Protein AF-A0A857DCS1-F1 (afdb_monomer_lite)

Sequence (153 aa):
MIKQYQKKFQIVFWTIFSIFLIIFLSLSKINYGLAFGYAIGGLIIYFFTSINWVFSTWIITTKTKKIRFIASILKILLFFGLLAVIFYFLVLINTTYIEKNNISISANKIEIFNKPINLFTMCFGFLNSFLTIITLAIIQKSKKWNNMERRRD

Secondary structure (DSSP, 8-state):
-HHHHHHHHHHHHHHHHHHHHHHHHHGGGT-THHHHHHHHHHHHHHHHHHHHHHHHHHHHH---HHHHHHHHHHHHHHHHHHHHHHHHHHHHHHHHHHHHTT---TT-GGGGGTSSS-HHHHHHHHTHHHHHHHHHHHHHHHHHHHHHHTTT-

Foldseek 3Di:
DLVVVVVLLVVLLVVLLVVVLVVQCVVVVVAVQLNVLLVQLQVLLVVLVVVVVVLVVVLVPDPDPVVSVVSVVVSVVVSVVVVVVVVVVLLVVLVVVCVVVVPPCPPDPCSSCRPPHNNVSSVVSNCSSVVSVVVVVVVVVVVVVVVVVVVVD

Structure (mmCIF, N/CA/C/O backbone):
data_AF-A0A857DCS1-F1
#
_entry.id   AF-A0A857DCS1-F1
#
loop_
_atom_site.group_PDB
_atom_site.id
_atom_site.type_symbol
_atom_site.label_atom_id
_atom_site.label_alt_id
_atom_site.label_comp_id
_atom_site.label_asym_id
_atom_site.label_entity_id
_atom_site.label_seq_id
_atom_site.pdbx_PDB_ins_code
_atom_site.Cartn_x
_atom_site.Cartn_y
_atom_site.Cartn_z
_atom_site.occupancy
_atom_site.B_iso_or_equiv
_atom_site.auth_seq_id
_atom_site.auth_comp_id
_atom_site.auth_asym_id
_atom_site.auth_atom_id
_atom_site.pdbx_PDB_model_num
ATOM 1 N N . MET A 1 1 ? -20.170 -3.110 14.278 1.00 69.69 1 MET A N 1
ATOM 2 C CA . MET A 1 1 ? -19.737 -1.822 13.685 1.00 69.69 1 MET A CA 1
ATOM 3 C C . MET A 1 1 ? -18.454 -1.958 12.857 1.00 69.69 1 MET A C 1
ATOM 5 O O . MET A 1 1 ? -18.514 -1.727 11.657 1.00 69.69 1 MET A O 1
ATOM 9 N N . ILE A 1 2 ? -17.334 -2.416 13.440 1.00 79.75 2 ILE A N 1
ATOM 10 C CA . ILE A 1 2 ? -16.029 -2.537 12.748 1.00 79.75 2 ILE A CA 1
ATOM 11 C C . ILE A 1 2 ? -16.114 -3.395 11.473 1.00 79.75 2 ILE A C 1
ATOM 13 O O . ILE A 1 2 ? -15.778 -2.913 10.398 1.00 79.75 2 ILE A O 1
ATOM 17 N N . LYS A 1 3 ? -16.678 -4.609 11.554 1.00 85.38 3 LYS A N 1
ATOM 18 C CA . LYS A 1 3 ? -16.822 -5.515 10.394 1.00 85.38 3 LYS A CA 1
ATOM 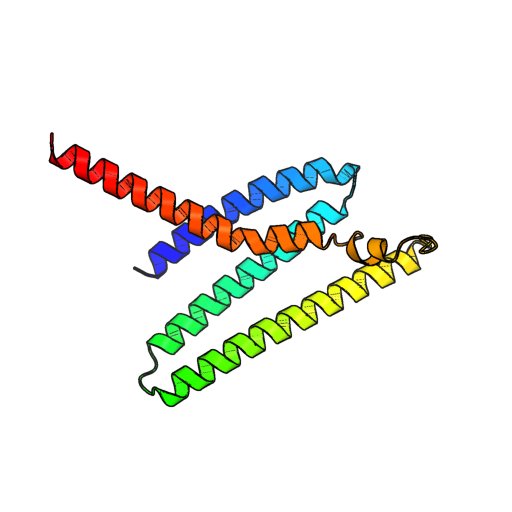19 C C . LYS A 1 3 ? -17.583 -4.895 9.209 1.00 85.38 3 LYS A C 1
ATOM 21 O O . LYS A 1 3 ? -17.231 -5.113 8.056 1.00 85.38 3 LYS A O 1
ATOM 26 N N . GLN A 1 4 ? -18.615 -4.090 9.478 1.00 89.00 4 GLN A N 1
ATOM 27 C CA . GLN A 1 4 ? -19.385 -3.421 8.422 1.00 89.00 4 GLN A CA 1
ATOM 28 C C . GLN A 1 4 ? -18.588 -2.293 7.756 1.00 89.00 4 GLN A C 1
ATOM 30 O O . GLN A 1 4 ? -18.675 -2.122 6.542 1.00 89.00 4 GLN A O 1
ATOM 35 N N . TYR A 1 5 ? -17.813 -1.530 8.535 1.00 89.62 5 TYR A N 1
ATOM 36 C CA . TYR A 1 5 ? -16.914 -0.513 7.988 1.00 89.62 5 TYR A CA 1
ATOM 37 C C . TYR A 1 5 ? -15.817 -1.156 7.132 1.00 89.62 5 TYR A C 1
ATOM 39 O O . TYR A 1 5 ? -15.593 -0.715 6.009 1.00 89.62 5 TYR A O 1
ATOM 47 N N . GLN A 1 6 ? -15.217 -2.249 7.615 1.00 91.81 6 GLN A N 1
ATOM 48 C CA . GLN A 1 6 ? -14.198 -3.005 6.883 1.00 91.81 6 GLN A CA 1
ATOM 49 C C . GLN A 1 6 ? -14.708 -3.490 5.525 1.00 91.81 6 GLN A C 1
ATOM 51 O O . GLN A 1 6 ? -14.058 -3.255 4.512 1.00 91.81 6 GLN A O 1
ATOM 56 N N . LYS A 1 7 ? -15.911 -4.079 5.484 1.00 94.06 7 LYS A N 1
ATOM 57 C CA . LYS A 1 7 ? -16.533 -4.520 4.228 1.00 94.06 7 LYS A CA 1
ATOM 58 C C . LYS A 1 7 ? -16.722 -3.361 3.242 1.00 94.06 7 LYS A C 1
ATOM 60 O O . LYS A 1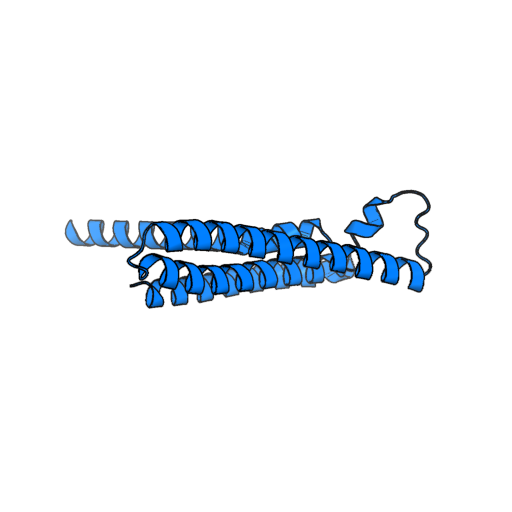 7 ? -16.410 -3.500 2.065 1.00 94.06 7 LYS A O 1
ATOM 65 N N . LYS A 1 8 ? -17.207 -2.204 3.710 1.00 94.69 8 LYS A N 1
ATOM 66 C CA . LYS A 1 8 ? -17.375 -1.012 2.856 1.00 94.69 8 LYS A CA 1
ATOM 67 C C . LYS A 1 8 ? -16.037 -0.481 2.346 1.00 94.69 8 LYS A C 1
ATOM 69 O O . LYS A 1 8 ? -15.944 -0.134 1.175 1.00 94.69 8 LYS A O 1
ATOM 74 N N . PHE A 1 9 ? -15.021 -0.439 3.206 1.00 96.12 9 PHE A N 1
ATOM 75 C CA . PHE A 1 9 ? -13.669 -0.039 2.822 1.00 96.12 9 PHE A CA 1
ATOM 76 C C . PHE A 1 9 ? -13.105 -0.961 1.750 1.00 96.12 9 PHE A C 1
ATOM 78 O O . PHE A 1 9 ? -12.627 -0.458 0.747 1.00 96.12 9 PHE A O 1
ATOM 85 N N . GLN A 1 10 ? -13.218 -2.282 1.912 1.00 96.44 10 GLN A N 1
ATOM 86 C CA . GLN A 1 10 ? -12.737 -3.236 0.910 1.00 96.44 10 GLN A CA 1
ATOM 87 C C . GLN A 1 10 ? -13.394 -3.005 -0.451 1.00 96.44 10 GLN A C 1
ATOM 89 O O . GLN A 1 10 ? -12.692 -2.930 -1.450 1.00 96.44 10 GLN A O 1
ATOM 94 N N . ILE A 1 11 ? -14.719 -2.834 -0.488 1.00 97.06 11 ILE A N 1
ATOM 95 C CA . ILE A 1 11 ? -15.440 -2.574 -1.740 1.00 97.06 11 ILE A CA 1
ATOM 96 C C . ILE A 1 11 ? -14.912 -1.298 -2.404 1.00 97.06 11 ILE A C 1
ATOM 98 O O . ILE A 1 11 ? -14.492 -1.344 -3.553 1.00 97.06 11 ILE A O 1
ATOM 102 N N . VAL A 1 12 ? -14.877 -0.177 -1.676 1.00 97.56 12 VAL A N 1
ATOM 103 C CA . VAL A 1 12 ? -14.419 1.106 -2.235 1.00 97.56 12 VAL A CA 1
ATOM 104 C C . VAL A 1 12 ? -12.951 1.036 -2.658 1.00 97.56 12 VAL A C 1
ATOM 106 O O . VAL A 1 12 ? -12.614 1.516 -3.736 1.00 97.56 12 VAL A O 1
ATOM 109 N N . PHE A 1 13 ? -12.099 0.390 -1.860 1.00 98.06 13 PHE A N 1
ATOM 110 C CA . PHE A 1 13 ? -10.688 0.193 -2.173 1.00 98.06 13 PHE A CA 1
ATOM 111 C C . PHE A 1 13 ? -10.513 -0.544 -3.496 1.00 98.06 13 PHE A C 1
ATOM 113 O O . PHE A 1 13 ? -9.796 -0.061 -4.368 1.00 98.06 13 PHE A O 1
ATOM 120 N N . TRP A 1 14 ? -11.179 -1.692 -3.658 1.00 98.31 14 TRP A N 1
ATOM 121 C CA . TRP A 1 14 ? -11.066 -2.506 -4.867 1.00 98.31 14 TRP A CA 1
ATOM 122 C C . TRP A 1 14 ? -11.673 -1.817 -6.086 1.00 98.31 14 TRP A C 1
ATOM 124 O O . TRP A 1 14 ? -11.125 -1.952 -7.178 1.00 98.31 14 TRP A O 1
ATOM 134 N N . THR A 1 15 ? -12.737 -1.028 -5.915 1.00 97.94 15 THR A N 1
ATOM 135 C CA . THR A 1 15 ? -13.283 -0.198 -6.996 1.00 97.94 15 THR A CA 1
ATOM 136 C C . THR A 1 15 ? -12.264 0.844 -7.461 1.00 97.94 15 THR A C 1
ATOM 138 O O . THR A 1 15 ? -11.951 0.891 -8.648 1.00 97.94 15 THR A O 1
ATOM 141 N N . ILE A 1 16 ? -11.708 1.646 -6.543 1.00 97.75 16 ILE A N 1
ATOM 142 C CA . ILE A 1 16 ? -10.718 2.683 -6.887 1.00 97.75 16 ILE A CA 1
ATOM 143 C C . ILE A 1 16 ? -9.451 2.035 -7.466 1.00 97.75 16 ILE A C 1
ATOM 145 O O . ILE A 1 16 ? -8.959 2.477 -8.504 1.00 97.75 16 ILE A O 1
ATOM 149 N N . PHE A 1 17 ? -8.981 0.945 -6.849 1.00 98.31 17 PHE A N 1
ATOM 150 C CA . PHE A 1 17 ? -7.840 0.166 -7.324 1.00 98.31 17 PHE A CA 1
ATOM 151 C C . PHE A 1 17 ? -8.037 -0.298 -8.765 1.00 98.31 17 PHE A C 1
ATOM 153 O O . PHE A 1 17 ? -7.177 -0.075 -9.609 1.00 98.31 17 PHE A O 1
ATOM 160 N N . SER A 1 18 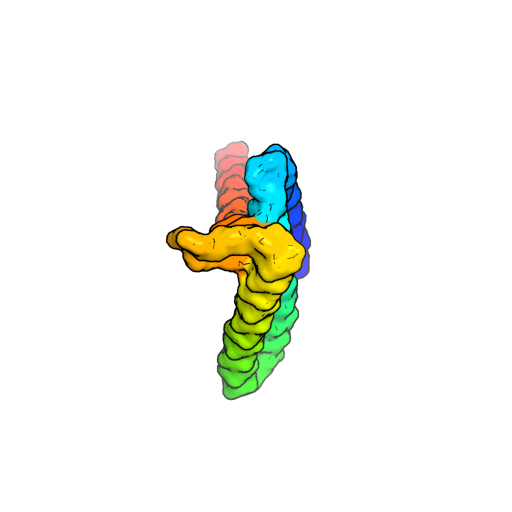? -9.186 -0.906 -9.066 1.00 98.19 18 SER A N 1
ATOM 161 C CA . SER A 1 18 ? -9.466 -1.443 -10.401 1.00 98.19 18 SER A CA 1
ATOM 162 C C . SER A 1 18 ? -9.544 -0.339 -11.452 1.00 98.19 18 SER A C 1
ATOM 164 O O . SER A 1 18 ? -8.990 -0.499 -12.536 1.00 98.19 18 SER A O 1
ATOM 166 N N . ILE A 1 19 ? -10.170 0.800 -11.127 1.00 97.81 19 ILE A N 1
ATOM 167 C CA . ILE A 1 19 ? -10.263 1.951 -12.038 1.00 97.81 19 ILE A CA 1
ATOM 168 C C . ILE A 1 19 ? -8.863 2.443 -12.421 1.00 97.81 19 ILE A C 1
ATOM 170 O O . ILE A 1 19 ? -8.541 2.524 -13.605 1.00 97.81 19 ILE A O 1
ATOM 174 N N . PHE A 1 20 ? -8.007 2.731 -11.438 1.00 97.69 20 PHE A N 1
ATOM 175 C CA . PHE A 1 20 ? -6.657 3.220 -11.726 1.00 97.69 20 PHE A CA 1
ATOM 176 C C . PHE A 1 20 ? -5.759 2.152 -12.342 1.00 97.69 20 PHE A C 1
ATOM 178 O O . PHE A 1 20 ? -4.950 2.478 -13.208 1.00 97.69 20 PHE A O 1
ATOM 185 N N . LEU A 1 21 ? -5.919 0.882 -11.967 1.00 97.56 21 LEU A N 1
ATOM 186 C CA . LEU A 1 21 ? -5.179 -0.208 -12.593 1.00 97.56 21 LEU A CA 1
ATOM 187 C C . LEU A 1 21 ? -5.497 -0.297 -14.089 1.00 97.56 21 LEU A C 1
ATOM 189 O O . LEU A 1 21 ? -4.572 -0.407 -14.887 1.00 97.56 21 LEU A O 1
ATOM 193 N N . ILE A 1 22 ? -6.771 -0.185 -14.482 1.00 97.75 22 ILE A N 1
ATOM 194 C CA . ILE A 1 22 ? -7.176 -0.144 -15.896 1.00 97.75 22 ILE A CA 1
ATOM 195 C C . ILE A 1 22 ? -6.549 1.064 -16.605 1.00 97.75 22 ILE A C 1
ATOM 197 O O . ILE A 1 22 ? -6.019 0.912 -17.707 1.00 97.75 22 ILE A O 1
ATOM 201 N N . ILE A 1 23 ? -6.540 2.240 -15.966 1.00 96.56 23 ILE A N 1
ATOM 202 C CA . ILE A 1 23 ? -5.891 3.442 -16.517 1.00 96.56 23 ILE A CA 1
ATOM 203 C C . ILE A 1 23 ? -4.397 3.178 -16.760 1.00 96.56 23 ILE A C 1
ATOM 205 O O . ILE A 1 23 ? -3.921 3.360 -17.880 1.00 96.56 23 ILE A O 1
ATOM 209 N N . PHE A 1 24 ? -3.652 2.682 -15.770 1.00 96.50 24 PHE A N 1
ATOM 210 C CA . PHE A 1 24 ? -2.220 2.409 -15.943 1.00 96.50 24 PHE A CA 1
ATOM 211 C C . PHE A 1 24 ? -1.934 1.257 -16.914 1.00 96.50 24 PHE A C 1
ATOM 213 O O . PHE A 1 24 ? -0.950 1.318 -17.651 1.00 96.50 24 PHE A O 1
ATOM 220 N N . LEU A 1 25 ? -2.800 0.242 -16.978 1.00 95.94 25 LEU A N 1
ATOM 221 C CA . LEU A 1 25 ? -2.711 -0.825 -17.978 1.00 95.94 25 LEU A CA 1
ATOM 222 C C . LEU A 1 25 ? -2.920 -0.289 -19.396 1.00 95.94 25 LEU A C 1
ATOM 224 O O . LEU A 1 25 ? -2.200 -0.699 -20.303 1.00 95.94 25 LEU A O 1
ATOM 228 N N . SER A 1 26 ? -3.833 0.664 -19.602 1.00 96.25 26 SER A N 1
ATOM 229 C CA . SER A 1 26 ? -4.011 1.302 -20.916 1.00 96.25 26 SER A CA 1
ATOM 230 C C . SER A 1 26 ? -2.768 2.090 -21.361 1.00 96.25 26 SER A C 1
ATOM 23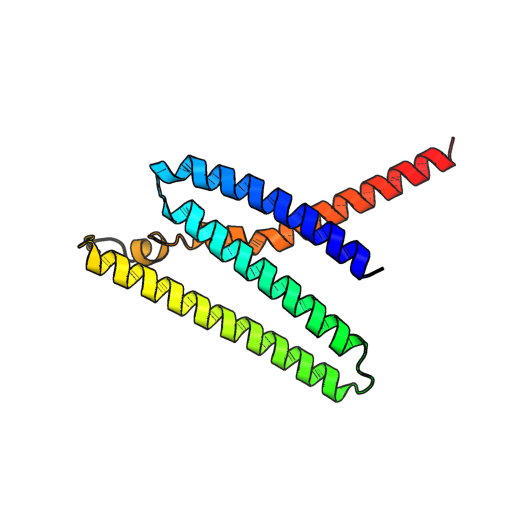2 O O . SER A 1 26 ? -2.447 2.130 -22.549 1.00 96.25 26 SER A O 1
ATOM 234 N N . LEU A 1 27 ? -2.004 2.623 -20.398 1.00 95.00 27 LEU A N 1
ATOM 235 C CA . LEU A 1 27 ? -0.738 3.334 -20.614 1.00 95.00 27 LEU A CA 1
ATOM 236 C C . LEU A 1 27 ? 0.488 2.405 -20.689 1.00 95.00 27 LEU A C 1
ATOM 238 O O . LEU A 1 27 ? 1.611 2.876 -20.890 1.00 95.00 27 LEU A O 1
ATOM 242 N N . SER A 1 28 ? 0.300 1.085 -20.577 1.00 88.69 28 SER A N 1
ATOM 243 C CA . SER A 1 28 ? 1.399 0.106 -20.593 1.00 88.69 28 SER A CA 1
ATOM 244 C C . SER A 1 28 ? 2.203 0.107 -21.896 1.00 88.69 28 SER A C 1
ATOM 246 O O . SER A 1 28 ? 3.393 -0.199 -21.868 1.00 88.69 28 SER A O 1
ATOM 248 N N . LYS A 1 29 ? 1.592 0.522 -23.019 1.00 88.69 29 LYS A N 1
ATOM 249 C CA . LYS A 1 29 ? 2.286 0.703 -24.307 1.00 88.69 29 LYS A CA 1
ATOM 250 C C . LYS A 1 29 ? 3.406 1.747 -24.240 1.00 88.69 29 LYS A C 1
ATOM 252 O O . LYS A 1 29 ? 4.359 1.648 -25.000 1.00 88.69 29 LYS A O 1
ATOM 257 N N . ILE A 1 30 ? 3.285 2.736 -23.350 1.00 88.69 30 ILE A N 1
ATOM 258 C CA . ILE A 1 30 ? 4.288 3.793 -23.153 1.00 88.69 30 ILE A CA 1
ATOM 259 C C . ILE A 1 30 ? 5.324 3.329 -22.129 1.00 88.69 30 ILE A C 1
ATOM 261 O O . ILE A 1 30 ? 6.528 3.395 -22.365 1.00 88.69 30 ILE A O 1
ATOM 265 N N . ASN A 1 31 ? 4.855 2.850 -20.976 1.00 88.00 31 ASN A N 1
ATOM 266 C CA . ASN A 1 31 ? 5.714 2.304 -19.939 1.00 88.00 31 ASN A CA 1
ATOM 267 C C . ASN A 1 31 ? 4.954 1.228 -19.158 1.00 88.00 31 ASN A C 1
ATOM 269 O O . ASN A 1 31 ? 4.125 1.524 -18.296 1.00 88.00 31 ASN A O 1
ATOM 273 N N . TYR A 1 32 ? 5.271 -0.034 -19.440 1.00 86.31 32 TYR A N 1
ATOM 274 C CA . TYR A 1 32 ? 4.655 -1.181 -18.774 1.00 86.31 32 TYR A CA 1
ATOM 275 C C . TYR A 1 32 ? 4.870 -1.156 -17.250 1.00 86.31 32 TYR A C 1
ATOM 277 O O . TYR A 1 32 ? 4.049 -1.688 -16.502 1.00 86.31 32 TYR A O 1
ATOM 285 N N . GLY A 1 33 ? 5.918 -0.477 -16.768 1.00 90.19 33 GLY A N 1
ATOM 286 C CA . GLY A 1 33 ? 6.215 -0.369 -15.347 1.00 90.19 33 GLY A CA 1
ATOM 287 C C . GLY A 1 33 ? 5.261 0.503 -14.541 1.00 90.19 33 GLY A C 1
ATOM 288 O O . GLY A 1 33 ? 5.247 0.395 -13.314 1.00 90.19 33 GLY A O 1
ATOM 289 N N . LEU A 1 34 ? 4.421 1.306 -15.206 1.00 94.25 34 LEU A N 1
ATOM 290 C CA . LEU A 1 34 ? 3.366 2.087 -14.554 1.00 94.25 34 LEU A CA 1
ATOM 291 C C . LEU A 1 34 ? 2.314 1.178 -13.903 1.00 94.25 34 LEU A C 1
ATOM 293 O O . LEU A 1 34 ? 1.939 1.374 -12.748 1.00 94.25 34 LEU A O 1
ATOM 297 N N . ALA A 1 35 ? 1.856 0.156 -14.632 1.00 95.19 35 ALA A N 1
ATOM 298 C CA . ALA A 1 35 ? 0.857 -0.780 -14.127 1.00 95.19 35 ALA A CA 1
ATOM 299 C C . ALA A 1 35 ? 1.426 -1.641 -12.991 1.00 95.19 35 ALA A C 1
ATOM 301 O O . ALA A 1 35 ? 0.779 -1.794 -11.955 1.00 95.19 35 ALA A O 1
ATOM 302 N N . PHE A 1 36 ? 2.655 -2.147 -13.153 1.00 93.44 36 PHE A N 1
ATOM 303 C CA . PHE A 1 36 ? 3.325 -2.938 -12.118 1.00 93.44 36 PHE A CA 1
ATOM 304 C C . PHE A 1 36 ? 3.583 -2.132 -10.849 1.00 93.44 36 PHE A C 1
ATOM 306 O O . PHE A 1 36 ? 3.258 -2.604 -9.761 1.00 93.44 36 PHE A O 1
ATOM 313 N N . GLY A 1 37 ? 4.110 -0.910 -10.977 1.00 95.06 37 GLY A N 1
ATOM 314 C CA . GLY A 1 37 ? 4.325 -0.023 -9.838 1.00 95.06 37 GLY A CA 1
ATOM 315 C C . GLY A 1 37 ? 3.032 0.214 -9.069 1.00 95.06 37 GLY A C 1
ATOM 316 O O . GLY A 1 37 ? 2.967 -0.091 -7.876 1.00 95.06 37 GLY A O 1
ATOM 317 N N . TYR A 1 38 ? 1.976 0.657 -9.759 1.00 97.19 38 TYR A N 1
ATOM 318 C CA . TYR A 1 38 ? 0.671 0.888 -9.138 1.00 97.19 38 TYR A CA 1
ATOM 319 C C . TYR A 1 38 ? 0.098 -0.356 -8.447 1.00 97.19 38 TYR A C 1
ATOM 321 O O . TYR A 1 38 ? -0.313 -0.277 -7.285 1.00 97.19 38 TYR A O 1
ATOM 329 N N . ALA A 1 39 ? 0.098 -1.505 -9.130 1.00 96.25 39 ALA A N 1
ATOM 330 C CA . ALA A 1 39 ? -0.436 -2.751 -8.590 1.00 96.25 39 ALA A CA 1
ATOM 331 C C . ALA A 1 39 ? 0.301 -3.172 -7.311 1.00 96.25 39 ALA A C 1
ATOM 333 O O . ALA A 1 39 ? -0.340 -3.447 -6.296 1.00 96.25 39 ALA A O 1
ATOM 334 N N . ILE A 1 40 ? 1.637 -3.158 -7.337 1.00 95.31 40 ILE A N 1
ATOM 335 C CA . ILE A 1 40 ? 2.476 -3.504 -6.185 1.00 95.31 40 ILE A CA 1
ATOM 336 C C . ILE A 1 40 ? 2.187 -2.554 -5.017 1.00 95.31 40 ILE A C 1
ATOM 338 O O . ILE A 1 40 ? 1.871 -3.015 -3.920 1.00 95.31 40 ILE A O 1
ATOM 342 N N . GLY A 1 41 ? 2.215 -1.238 -5.249 1.00 96.31 41 GLY A N 1
ATOM 343 C CA . GLY A 1 41 ? 1.951 -0.244 -4.204 1.00 96.31 41 GLY A CA 1
ATOM 344 C C . GLY A 1 41 ? 0.559 -0.383 -3.581 1.00 96.31 41 GLY A C 1
ATOM 345 O O . GLY A 1 41 ? 0.422 -0.393 -2.355 1.00 96.31 41 GLY A O 1
ATOM 346 N N . GLY A 1 42 ? -0.471 -0.555 -4.416 1.00 97.38 42 GLY A N 1
ATOM 347 C CA . GLY A 1 42 ? -1.854 -0.747 -3.979 1.00 97.38 42 GLY A CA 1
ATOM 348 C C . GLY A 1 42 ? -2.046 -2.022 -3.155 1.00 97.38 42 GLY A C 1
ATOM 349 O O . GLY A 1 42 ? -2.622 -1.985 -2.066 1.00 97.38 42 GLY A O 1
ATOM 350 N N . LEU A 1 43 ? -1.520 -3.153 -3.622 1.00 96.69 43 LEU A N 1
ATOM 351 C CA . LEU A 1 43 ? -1.630 -4.425 -2.902 1.00 96.69 43 LEU A CA 1
ATOM 352 C C . LEU A 1 43 ? -0.883 -4.395 -1.565 1.00 96.69 43 LEU A C 1
ATOM 354 O O . LEU A 1 43 ? -1.397 -4.890 -0.560 1.00 96.69 43 LEU A O 1
ATOM 358 N N . ILE A 1 44 ? 0.288 -3.760 -1.527 1.00 95.56 44 ILE A N 1
ATOM 359 C CA . ILE A 1 44 ? 1.068 -3.601 -0.299 1.00 95.56 44 ILE A CA 1
ATOM 360 C C . ILE A 1 44 ? 0.303 -2.767 0.727 1.00 95.56 44 ILE A C 1
ATOM 362 O O . ILE A 1 44 ? 0.164 -3.193 1.877 1.00 95.56 44 ILE A O 1
ATOM 366 N N . ILE A 1 45 ? -0.241 -1.605 0.343 1.00 96.12 45 ILE A N 1
ATOM 367 C CA . ILE A 1 45 ? -0.995 -0.793 1.306 1.00 96.12 45 ILE A CA 1
ATOM 368 C C . ILE A 1 45 ? -2.291 -1.484 1.744 1.00 96.12 45 ILE A C 1
ATOM 370 O O . ILE A 1 45 ? -2.682 -1.364 2.908 1.00 96.12 45 ILE A O 1
ATOM 374 N N . TYR A 1 46 ? -2.936 -2.259 0.868 1.00 96.06 46 TYR A N 1
ATOM 375 C CA . TYR A 1 46 ? -4.094 -3.076 1.238 1.00 96.06 46 TYR A CA 1
ATOM 376 C C . TYR A 1 46 ? -3.735 -4.133 2.289 1.00 96.06 46 TYR A C 1
ATOM 378 O O . TYR A 1 46 ? -4.423 -4.270 3.309 1.00 96.06 46 TYR A O 1
ATOM 386 N N . PHE A 1 47 ? -2.631 -4.848 2.068 1.00 94.31 47 PHE A N 1
ATOM 387 C CA . PHE A 1 47 ? -2.111 -5.843 2.998 1.00 94.31 47 PHE A CA 1
ATOM 388 C C . PHE A 1 47 ? -1.774 -5.211 4.352 1.00 94.31 47 PHE A C 1
ATOM 390 O O . PHE A 1 47 ? -2.259 -5.671 5.389 1.00 94.31 47 PHE A O 1
ATOM 397 N N . PHE A 1 48 ? -1.053 -4.087 4.350 1.00 93.38 48 PHE A N 1
ATOM 398 C CA . PHE A 1 48 ? -0.753 -3.347 5.572 1.00 93.38 48 PHE A CA 1
ATOM 399 C C . PHE A 1 48 ? -2.004 -2.846 6.282 1.00 93.38 48 PHE A C 1
ATOM 401 O O . PHE A 1 48 ? -2.085 -2.947 7.503 1.00 93.38 48 PHE A O 1
ATOM 408 N N . THR A 1 49 ? -3.001 -2.354 5.548 1.00 93.00 49 THR A N 1
ATOM 409 C CA . THR A 1 49 ? -4.275 -1.910 6.133 1.00 93.00 49 THR A CA 1
ATOM 410 C C . THR A 1 49 ? -5.003 -3.076 6.806 1.00 93.00 49 THR A C 1
ATOM 412 O O . THR A 1 49 ? -5.532 -2.924 7.910 1.00 93.00 49 THR A O 1
ATOM 415 N N . SER A 1 50 ? -4.968 -4.258 6.187 1.00 91.19 50 SER A N 1
ATOM 416 C CA . SER A 1 50 ? -5.576 -5.481 6.720 1.00 91.19 50 SER A CA 1
ATOM 417 C C . SER A 1 50 ? -4.876 -5.958 7.998 1.00 91.19 50 SER A C 1
ATOM 419 O O . SER A 1 50 ? -5.543 -6.167 9.015 1.00 91.19 50 SER A O 1
ATOM 421 N N . ILE A 1 51 ? -3.538 -6.032 8.000 1.00 91.31 51 ILE A N 1
ATOM 422 C CA . ILE A 1 51 ? -2.741 -6.321 9.209 1.00 91.31 51 ILE A CA 1
ATOM 423 C C . ILE A 1 51 ? -3.023 -5.280 10.294 1.00 91.31 51 ILE A C 1
ATOM 425 O O . ILE A 1 51 ? -3.265 -5.619 11.454 1.00 91.31 51 ILE A O 1
ATOM 429 N N . ASN A 1 52 ? -3.029 -4.001 9.917 1.00 91.00 52 ASN A N 1
ATOM 430 C CA . ASN A 1 52 ? -3.250 -2.883 10.821 1.00 91.00 52 ASN A CA 1
ATOM 431 C C . ASN A 1 52 ? -4.597 -2.998 11.542 1.00 91.00 52 ASN A C 1
ATOM 433 O O . ASN A 1 52 ? -4.656 -2.724 12.738 1.00 91.00 52 ASN A O 1
ATOM 437 N N . TRP A 1 53 ? -5.661 -3.444 10.870 1.00 90.19 53 TRP A N 1
ATOM 438 C CA . TRP A 1 53 ? -6.945 -3.705 11.525 1.00 90.19 53 TRP A CA 1
ATOM 439 C C . TRP A 1 53 ? -6.892 -4.844 12.538 1.00 90.19 53 TRP A C 1
ATOM 441 O O . TRP A 1 53 ? -7.442 -4.688 13.631 1.00 90.19 53 TRP A O 1
ATOM 451 N N . VAL A 1 54 ? -6.241 -5.962 12.206 1.00 89.31 54 VAL A N 1
ATOM 452 C CA . VAL A 1 54 ? -6.099 -7.103 13.127 1.00 89.31 54 VAL A CA 1
ATOM 453 C C . VAL A 1 54 ? -5.337 -6.669 14.380 1.00 89.31 54 VAL A C 1
ATOM 455 O O . VAL A 1 54 ? -5.853 -6.801 15.492 1.00 89.31 54 VAL A O 1
ATOM 458 N N . PHE A 1 55 ? -4.172 -6.040 14.202 1.00 89.56 55 PHE A N 1
ATOM 459 C CA . PHE A 1 55 ? -3.356 -5.545 15.312 1.00 89.56 55 PHE A CA 1
ATOM 460 C C . PHE A 1 55 ? -4.075 -4.480 16.137 1.00 89.56 55 PHE A C 1
ATOM 462 O O . PHE A 1 55 ? -4.077 -4.557 17.361 1.00 89.56 55 PHE A O 1
ATOM 469 N N . SER A 1 56 ? -4.713 -3.494 15.501 1.00 88.38 56 SER A N 1
ATOM 470 C CA . SER A 1 56 ? -5.436 -2.445 16.232 1.00 88.38 56 SER A CA 1
ATOM 471 C C . SER A 1 56 ? -6.600 -3.013 17.043 1.00 88.38 56 SER A C 1
ATOM 473 O O . SER A 1 56 ? -6.808 -2.587 18.176 1.00 88.38 56 SER A O 1
ATOM 475 N N . THR A 1 57 ? -7.327 -3.998 16.507 1.00 88.38 57 THR A N 1
ATOM 476 C CA . THR A 1 57 ? -8.416 -4.659 17.244 1.00 88.38 57 THR A CA 1
ATOM 477 C C . THR A 1 57 ? -7.871 -5.368 18.483 1.00 88.38 57 THR A C 1
ATOM 479 O O . THR A 1 57 ? -8.388 -5.161 19.579 1.00 88.38 57 THR A O 1
ATOM 482 N N . TRP A 1 58 ? -6.779 -6.122 18.332 1.00 88.75 58 TRP A N 1
ATOM 483 C CA . TRP A 1 58 ? -6.126 -6.820 19.441 1.00 88.75 58 TRP A CA 1
ATOM 484 C C . TRP A 1 58 ? -5.570 -5.858 20.512 1.00 88.75 58 TRP A C 1
ATOM 486 O O . TRP A 1 58 ? -5.777 -6.062 21.715 1.00 88.75 58 TRP A O 1
ATOM 496 N N . ILE A 1 59 ? -4.937 -4.754 20.094 1.00 87.81 59 ILE A N 1
ATOM 497 C CA . ILE A 1 59 ? -4.412 -3.718 21.001 1.00 87.81 59 ILE A CA 1
ATOM 498 C C . ILE A 1 59 ? -5.545 -3.085 21.821 1.00 87.81 59 ILE A C 1
ATOM 500 O O . ILE A 1 59 ? -5.389 -2.904 23.028 1.00 87.81 59 ILE A O 1
ATOM 504 N N . ILE A 1 60 ? -6.692 -2.779 21.203 1.00 86.25 60 ILE A N 1
ATOM 505 C CA . ILE A 1 60 ? -7.842 -2.184 21.907 1.00 86.25 60 ILE A CA 1
ATOM 506 C C . ILE A 1 60 ? -8.418 -3.156 22.946 1.00 86.25 60 ILE A C 1
ATOM 508 O O . ILE A 1 60 ? -8.791 -2.730 24.037 1.00 86.25 60 ILE A O 1
ATOM 512 N N . THR A 1 61 ? -8.444 -4.459 22.651 1.00 87.06 61 THR A N 1
ATOM 513 C CA . THR A 1 61 ? -8.939 -5.483 23.590 1.00 87.06 61 THR A CA 1
ATOM 514 C C . THR A 1 61 ? -7.974 -5.798 24.737 1.00 87.06 61 THR A C 1
ATOM 516 O O . THR A 1 61 ? -8.363 -6.424 25.723 1.00 87.06 61 THR A O 1
ATOM 519 N N . THR A 1 62 ? -6.719 -5.354 24.649 1.00 88.19 62 THR A N 1
ATOM 520 C CA . THR A 1 62 ? -5.703 -5.611 25.674 1.00 88.19 62 THR A CA 1
ATOM 521 C C . THR A 1 62 ? -5.881 -4.670 26.871 1.00 88.19 62 THR A C 1
ATOM 523 O O . THR A 1 62 ? -5.812 -3.445 26.741 1.00 88.19 62 THR A O 1
ATOM 526 N N . LYS A 1 63 ? -6.067 -5.233 28.073 1.00 86.88 63 LYS A N 1
ATOM 527 C CA . LYS A 1 63 ? -6.300 -4.454 29.307 1.00 86.88 63 LYS A CA 1
ATOM 528 C C . LYS A 1 63 ? -5.047 -3.718 29.804 1.00 86.88 63 LYS A C 1
ATOM 530 O O . LYS A 1 63 ? -5.142 -2.625 30.359 1.00 86.88 63 LYS A O 1
ATOM 535 N N . THR A 1 64 ? -3.862 -4.279 29.575 1.00 92.88 64 THR A N 1
ATOM 536 C CA . THR A 1 64 ? -2.606 -3.760 30.134 1.00 92.88 64 THR A CA 1
ATOM 537 C C . THR A 1 64 ? -2.035 -2.605 29.308 1.00 92.88 64 THR A C 1
ATOM 539 O O . THR A 1 64 ? -1.578 -2.796 28.180 1.00 92.88 64 THR A O 1
ATOM 542 N N . LYS A 1 65 ? -1.968 -1.399 29.895 1.00 89.25 65 LYS A N 1
ATOM 543 C CA . LYS A 1 65 ? -1.471 -0.176 29.225 1.00 89.25 65 LYS A CA 1
ATOM 544 C C . LYS A 1 65 ? -0.043 -0.317 28.676 1.00 89.25 65 LYS A C 1
ATOM 546 O O . LYS A 1 65 ? 0.203 0.117 27.555 1.00 89.25 65 LYS A O 1
ATOM 551 N N . LYS A 1 66 ? 0.870 -0.948 29.430 1.00 91.56 66 LYS A N 1
ATOM 552 C CA . LYS A 1 66 ? 2.267 -1.176 29.005 1.00 91.56 66 LYS A CA 1
ATOM 553 C C . LYS A 1 66 ? 2.344 -2.037 27.738 1.00 91.56 66 LYS A C 1
ATOM 555 O O . LYS A 1 66 ? 3.007 -1.653 26.782 1.00 91.56 66 LYS A O 1
ATOM 560 N N . ILE A 1 67 ? 1.598 -3.144 27.704 1.00 90.69 67 ILE A N 1
ATOM 561 C CA . ILE A 1 67 ? 1.560 -4.063 26.555 1.00 90.69 67 ILE A CA 1
ATOM 562 C C . ILE A 1 67 ? 1.028 -3.346 25.311 1.00 90.69 67 ILE A C 1
ATOM 564 O O . ILE A 1 67 ? 1.623 -3.461 24.245 1.00 90.69 67 ILE A O 1
ATOM 568 N N . ARG A 1 68 ? -0.031 -2.532 25.445 1.00 90.00 68 ARG A N 1
ATOM 569 C CA . ARG A 1 68 ? -0.554 -1.736 24.320 1.00 90.00 68 ARG A CA 1
ATOM 570 C C . ARG A 1 68 ? 0.484 -0.784 23.730 1.00 90.00 68 ARG A C 1
ATOM 572 O O . ARG A 1 68 ? 0.558 -0.650 22.510 1.00 90.00 68 ARG A O 1
ATOM 579 N N . PHE A 1 69 ? 1.263 -0.117 24.582 1.00 90.50 69 PHE A N 1
ATOM 580 C CA . PHE A 1 69 ? 2.287 0.829 24.139 1.00 90.50 69 PHE A CA 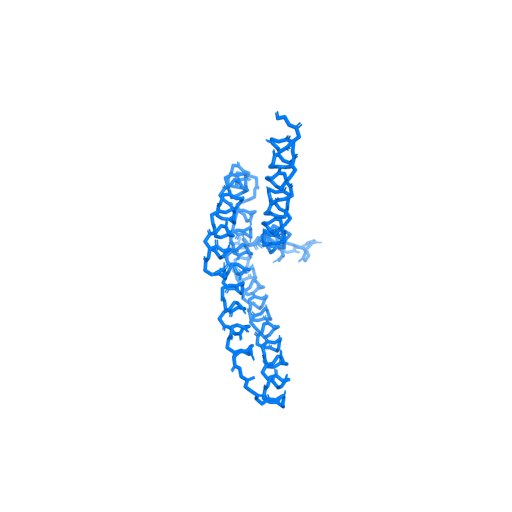1
ATOM 581 C C . PHE A 1 69 ? 3.408 0.118 23.373 1.00 90.50 69 PHE A C 1
ATOM 583 O O . PHE A 1 69 ? 3.689 0.477 22.232 1.00 90.50 69 PHE A O 1
ATOM 590 N N . ILE A 1 70 ? 3.964 -0.953 23.950 1.00 92.56 70 ILE A N 1
ATOM 591 C CA . ILE A 1 70 ? 5.014 -1.761 23.311 1.00 92.56 70 ILE A CA 1
ATOM 592 C C . ILE A 1 70 ? 4.516 -2.341 21.981 1.00 92.56 70 ILE A C 1
ATOM 594 O O . ILE A 1 70 ? 5.190 -2.216 20.962 1.00 92.56 70 ILE A O 1
ATOM 598 N N . ALA A 1 71 ? 3.305 -2.904 21.957 1.00 90.25 71 ALA A N 1
ATOM 599 C CA . ALA A 1 71 ? 2.707 -3.446 20.740 1.00 90.25 71 ALA A CA 1
ATOM 600 C C . ALA A 1 71 ? 2.515 -2.386 19.644 1.00 90.25 71 ALA A C 1
ATOM 602 O O . ALA A 1 71 ? 2.688 -2.682 18.463 1.00 90.25 71 ALA A O 1
ATOM 603 N N . SER A 1 72 ? 2.182 -1.148 20.021 1.00 89.81 72 SER A N 1
ATOM 604 C CA . SER A 1 72 ? 2.032 -0.041 19.070 1.00 89.81 72 SER A CA 1
ATOM 605 C C . SER A 1 72 ? 3.370 0.334 18.426 1.00 89.81 72 SER A C 1
ATOM 607 O O . SER A 1 72 ? 3.419 0.534 17.214 1.00 89.81 72 SER A O 1
ATOM 609 N N . ILE A 1 73 ? 4.456 0.362 19.207 1.00 92.62 73 ILE A N 1
ATOM 610 C CA . ILE A 1 73 ? 5.812 0.607 18.693 1.00 92.62 73 ILE A CA 1
ATOM 611 C C . ILE A 1 73 ? 6.260 -0.538 17.783 1.00 92.62 73 ILE A C 1
ATOM 613 O O . ILE A 1 73 ? 6.676 -0.290 16.653 1.00 92.62 73 ILE A O 1
ATOM 617 N N . LEU A 1 74 ? 6.126 -1.791 18.235 1.00 90.81 74 LEU A N 1
ATOM 618 C CA . LEU A 1 74 ? 6.517 -2.971 17.453 1.00 90.81 74 LEU A CA 1
ATOM 619 C C . LEU A 1 74 ? 5.792 -3.036 16.109 1.00 90.81 74 LEU A C 1
ATOM 621 O O . LEU A 1 74 ? 6.394 -3.364 15.093 1.00 90.81 74 LEU A O 1
ATOM 625 N N . LYS A 1 75 ? 4.512 -2.670 16.084 1.00 89.06 75 LYS A N 1
ATOM 626 C CA . LYS A 1 75 ? 3.722 -2.587 14.857 1.00 89.06 75 LYS A CA 1
ATOM 627 C C . LYS A 1 75 ? 4.280 -1.556 13.869 1.00 89.06 75 LYS A C 1
ATOM 629 O O . LYS A 1 75 ? 4.329 -1.836 12.675 1.00 89.06 75 LYS A O 1
ATOM 634 N N . ILE A 1 76 ? 4.687 -0.379 14.349 1.00 91.06 76 ILE A N 1
ATOM 635 C CA . ILE A 1 76 ? 5.294 0.664 13.508 1.00 91.06 76 ILE A CA 1
ATOM 636 C C . ILE A 1 76 ? 6.656 0.194 12.980 1.00 91.06 76 ILE A C 1
ATOM 638 O O . ILE A 1 76 ? 6.925 0.328 11.788 1.00 91.06 76 ILE A O 1
ATOM 642 N N . LEU A 1 77 ? 7.482 -0.415 13.835 1.00 93.19 77 LEU A N 1
ATOM 643 C CA . LEU A 1 77 ? 8.769 -0.988 13.430 1.00 93.19 77 LEU A CA 1
ATOM 644 C C . LEU A 1 77 ? 8.597 -2.088 12.378 1.00 93.19 77 LEU A C 1
ATOM 646 O O . LEU A 1 77 ? 9.306 -2.086 11.379 1.00 93.19 77 LEU A O 1
ATOM 650 N N . LEU A 1 78 ? 7.624 -2.983 12.558 1.00 90.38 78 LEU A N 1
ATOM 651 C CA . LEU A 1 78 ? 7.308 -4.034 11.590 1.00 90.38 78 LEU A CA 1
ATOM 652 C C . LEU A 1 78 ? 6.839 -3.451 10.251 1.00 90.38 78 LEU A C 1
ATOM 654 O O . LEU A 1 78 ? 7.240 -3.939 9.198 1.00 90.38 78 LEU A O 1
ATOM 658 N N . PHE A 1 79 ? 6.037 -2.384 10.277 1.00 89.19 79 PHE A N 1
ATOM 659 C CA . PHE A 1 79 ? 5.617 -1.677 9.067 1.00 89.19 79 PHE A CA 1
ATOM 660 C C . PHE A 1 79 ? 6.810 -1.067 8.316 1.00 89.19 79 PHE A C 1
ATOM 662 O O . PHE A 1 79 ? 6.961 -1.308 7.119 1.00 89.19 79 PHE A O 1
ATOM 669 N N . PHE A 1 80 ? 7.691 -0.335 9.009 1.00 91.56 80 PHE A N 1
ATOM 670 C CA . PHE A 1 80 ? 8.891 0.240 8.390 1.00 91.56 80 PHE A CA 1
ATOM 671 C C . PHE A 1 80 ? 9.884 -0.825 7.920 1.00 91.56 80 PHE A C 1
ATOM 673 O O . PHE A 1 80 ? 10.458 -0.680 6.844 1.00 91.56 80 PHE A O 1
ATOM 680 N N . GLY A 1 81 ? 10.049 -1.913 8.676 1.00 93.19 81 GLY A N 1
ATOM 681 C CA . GLY A 1 81 ? 10.889 -3.042 8.284 1.00 93.19 81 GLY A CA 1
ATOM 682 C C . GLY A 1 81 ? 10.392 -3.701 6.999 1.00 93.19 81 GLY A C 1
ATOM 683 O O . GLY A 1 81 ? 11.165 -3.892 6.064 1.00 93.19 81 GLY A O 1
ATOM 684 N N . LEU A 1 82 ? 9.087 -3.972 6.899 1.00 90.81 82 LEU A N 1
ATOM 685 C CA . LEU A 1 82 ? 8.495 -4.519 5.677 1.00 90.81 82 LEU A CA 1
ATOM 686 C C . LEU A 1 82 ? 8.604 -3.545 4.498 1.00 90.81 82 LEU A C 1
ATOM 688 O O . LEU A 1 82 ? 8.925 -3.976 3.393 1.00 90.81 82 LEU A O 1
ATOM 692 N N . LEU A 1 83 ? 8.396 -2.242 4.719 1.00 91.12 83 LEU A N 1
ATOM 693 C CA . LEU A 1 83 ? 8.636 -1.232 3.684 1.00 91.12 83 LEU A CA 1
ATOM 694 C C . LEU A 1 83 ? 10.089 -1.248 3.200 1.00 91.12 83 LEU A C 1
ATOM 696 O O . LEU A 1 83 ? 10.310 -1.250 1.994 1.00 91.12 83 LEU A O 1
ATOM 700 N N . ALA A 1 84 ? 11.068 -1.306 4.104 1.00 93.12 84 ALA A N 1
ATOM 701 C CA . ALA A 1 84 ? 12.480 -1.375 3.734 1.00 93.12 84 ALA A CA 1
ATOM 702 C C . ALA A 1 84 ? 12.788 -2.621 2.887 1.00 93.12 84 ALA A C 1
ATOM 704 O O . ALA A 1 84 ? 13.471 -2.515 1.872 1.00 93.12 84 ALA A O 1
ATOM 705 N N . VAL A 1 85 ? 12.220 -3.777 3.248 1.00 94.00 85 VAL A N 1
ATOM 706 C CA . VAL A 1 85 ? 12.338 -5.024 2.469 1.00 94.00 85 VAL A CA 1
ATOM 707 C C . VAL A 1 85 ? 11.723 -4.875 1.074 1.00 94.00 85 VAL A C 1
ATOM 709 O O . VAL A 1 85 ? 12.327 -5.275 0.083 1.00 94.00 85 VAL A O 1
ATOM 712 N N . ILE A 1 86 ? 10.546 -4.257 0.972 1.00 92.81 86 ILE A N 1
ATOM 713 C CA . ILE A 1 86 ? 9.889 -3.972 -0.310 1.00 92.81 86 ILE A CA 1
ATOM 714 C C . ILE A 1 86 ? 10.748 -3.045 -1.180 1.00 92.81 86 ILE A C 1
ATOM 716 O O . ILE A 1 86 ? 10.927 -3.313 -2.366 1.00 92.81 86 ILE A O 1
ATOM 720 N N . PHE A 1 87 ? 11.282 -1.964 -0.605 1.00 91.19 87 PHE A N 1
ATOM 721 C CA . PHE A 1 87 ? 12.158 -1.030 -1.315 1.00 91.19 87 PHE A CA 1
ATOM 722 C C . PHE A 1 87 ? 13.440 -1.713 -1.791 1.00 91.19 87 PHE A C 1
ATOM 724 O O . PHE A 1 87 ? 13.856 -1.506 -2.929 1.00 91.19 87 PHE A O 1
ATOM 731 N N . TYR A 1 88 ? 14.030 -2.564 -0.951 1.00 93.06 88 TYR A N 1
ATOM 732 C CA . TYR A 1 88 ? 15.179 -3.379 -1.324 1.00 93.06 88 TYR A CA 1
ATOM 733 C C . TYR A 1 88 ? 14.862 -4.284 -2.522 1.00 93.06 88 TYR A C 1
ATOM 735 O O . TYR A 1 88 ? 15.603 -4.271 -3.504 1.00 93.06 88 TYR A O 1
ATOM 743 N N . PHE A 1 89 ? 13.734 -5.003 -2.494 1.00 92.31 89 PHE A N 1
ATOM 744 C CA . PHE A 1 89 ? 13.317 -5.839 -3.624 1.00 92.31 89 PHE A CA 1
ATOM 745 C C . PHE A 1 89 ? 13.025 -5.033 -4.886 1.00 92.31 89 PHE A C 1
ATOM 747 O O . PHE A 1 89 ? 13.366 -5.490 -5.972 1.00 92.31 89 PHE A O 1
ATOM 754 N N . LEU A 1 90 ? 12.435 -3.841 -4.769 1.00 91.56 90 LEU A N 1
ATOM 755 C CA . LEU A 1 90 ? 12.222 -2.961 -5.918 1.00 91.56 90 LEU A CA 1
ATOM 756 C C . LEU A 1 90 ? 13.550 -2.605 -6.582 1.00 91.56 90 LEU A C 1
ATOM 758 O O . LEU A 1 90 ? 13.677 -2.756 -7.795 1.00 91.56 90 LEU A O 1
ATOM 762 N N . VAL A 1 91 ? 14.534 -2.160 -5.794 1.00 90.56 91 VAL A N 1
ATOM 763 C CA . VAL A 1 91 ? 15.860 -1.814 -6.319 1.00 90.56 91 VAL A CA 1
ATOM 764 C C . VAL A 1 91 ? 16.503 -3.039 -6.956 1.00 90.56 91 VAL A C 1
ATOM 766 O O . VAL A 1 91 ? 16.922 -2.946 -8.102 1.00 90.56 91 VAL A O 1
ATOM 769 N N . LEU A 1 92 ? 16.498 -4.187 -6.272 1.00 92.50 92 LEU A N 1
ATOM 770 C CA . LEU A 1 92 ? 17.083 -5.432 -6.773 1.00 92.50 92 LEU A CA 1
ATOM 771 C C . LEU A 1 92 ? 16.451 -5.884 -8.100 1.00 92.50 92 LEU A C 1
ATOM 773 O O . LEU A 1 92 ? 17.162 -6.178 -9.056 1.00 92.50 92 LEU A O 1
ATOM 777 N N . ILE A 1 93 ? 15.117 -5.910 -8.186 1.00 91.88 93 ILE A N 1
ATOM 778 C CA . ILE A 1 93 ? 14.398 -6.302 -9.408 1.00 91.88 93 ILE A CA 1
ATOM 779 C C . ILE A 1 93 ? 14.723 -5.334 -10.549 1.00 91.88 93 ILE A C 1
ATOM 781 O O . ILE A 1 93 ? 14.977 -5.770 -11.675 1.00 91.88 93 ILE A O 1
ATOM 785 N N . ASN A 1 94 ? 14.731 -4.031 -10.268 1.00 90.94 94 ASN A N 1
ATOM 786 C CA . ASN A 1 94 ? 15.005 -3.015 -11.274 1.00 90.94 94 ASN A CA 1
ATOM 787 C C . ASN A 1 94 ? 16.458 -3.050 -11.763 1.00 90.94 94 ASN A C 1
ATOM 789 O O . ASN A 1 94 ? 16.679 -3.007 -12.974 1.00 90.94 94 ASN A O 1
ATOM 793 N N . THR A 1 95 ? 17.443 -3.220 -10.878 1.00 88.62 95 THR A N 1
ATOM 794 C CA . THR A 1 95 ? 18.853 -3.352 -11.280 1.00 88.62 95 THR A CA 1
ATOM 795 C C . THR A 1 95 ? 19.087 -4.622 -12.092 1.00 88.62 95 THR A C 1
ATOM 797 O O . THR A 1 95 ? 19.642 -4.542 -13.186 1.00 88.62 95 THR A O 1
ATOM 800 N N . THR A 1 96 ? 18.578 -5.774 -11.639 1.00 90.38 96 THR A N 1
ATOM 801 C CA . THR A 1 96 ? 18.726 -7.044 -12.371 1.00 90.38 96 THR A CA 1
ATOM 802 C C . THR A 1 96 ? 18.056 -6.994 -13.745 1.00 90.38 96 THR A C 1
ATOM 804 O O . THR A 1 96 ? 18.577 -7.543 -14.715 1.00 90.38 96 THR A O 1
ATOM 807 N N . TYR A 1 97 ? 16.907 -6.324 -13.867 1.00 89.25 97 TYR A N 1
ATOM 808 C CA . TYR A 1 97 ? 16.249 -6.147 -15.160 1.00 89.25 97 TYR A CA 1
ATOM 809 C C . TYR A 1 97 ? 17.079 -5.282 -16.121 1.00 89.25 97 TYR A C 1
ATOM 811 O O . TYR A 1 97 ? 17.179 -5.615 -17.303 1.00 89.25 97 TYR A O 1
ATOM 819 N N . ILE A 1 98 ? 17.657 -4.182 -15.633 1.00 86.56 98 ILE A N 1
ATOM 820 C CA . ILE A 1 98 ? 18.498 -3.278 -16.433 1.00 86.56 98 ILE A CA 1
ATOM 821 C C . ILE A 1 98 ? 19.744 -4.013 -16.935 1.00 86.56 98 ILE A C 1
ATOM 823 O O . ILE A 1 98 ? 20.018 -3.979 -18.136 1.00 86.56 98 ILE A O 1
ATOM 827 N N . GLU A 1 99 ? 20.435 -4.726 -16.040 1.00 86.56 99 GLU A N 1
ATOM 828 C CA . GLU A 1 99 ? 21.616 -5.537 -16.364 1.00 86.56 99 GLU A CA 1
ATOM 829 C C . GLU A 1 99 ? 21.288 -6.602 -17.413 1.00 86.56 99 GLU A C 1
ATOM 831 O O . GLU A 1 99 ? 21.962 -6.701 -18.436 1.00 86.56 99 GLU A O 1
ATOM 836 N N . LYS A 1 100 ? 20.197 -7.353 -17.218 1.00 88.62 100 LYS A N 1
ATOM 837 C CA . LYS A 1 100 ? 19.798 -8.432 -18.133 1.00 88.62 100 LYS A CA 1
ATOM 838 C C . LYS A 1 100 ? 19.443 -7.937 -19.539 1.00 88.62 100 LYS A C 1
ATOM 840 O O . LYS A 1 100 ? 19.626 -8.674 -20.503 1.00 88.62 100 LYS A O 1
ATOM 845 N N . ASN A 1 101 ? 18.906 -6.725 -19.662 1.00 85.31 101 ASN A N 1
ATOM 846 C CA . ASN A 1 101 ? 18.484 -6.160 -20.946 1.00 85.31 101 ASN A CA 1
ATOM 847 C C . ASN A 1 101 ? 19.533 -5.230 -21.577 1.00 85.31 101 ASN A C 1
ATOM 849 O O . ASN A 1 101 ? 19.222 -4.586 -22.577 1.00 85.31 101 ASN A O 1
ATOM 853 N N . ASN A 1 102 ? 20.749 -5.145 -21.014 1.00 81.69 102 ASN A N 1
ATOM 854 C CA . ASN A 1 102 ? 21.821 -4.249 -21.471 1.00 81.69 102 ASN A CA 1
ATOM 855 C C . ASN A 1 102 ? 21.352 -2.795 -21.669 1.00 81.69 102 ASN A C 1
ATOM 857 O O . ASN A 1 102 ? 21.791 -2.103 -22.589 1.00 81.69 102 ASN A O 1
ATOM 861 N N . ILE A 1 103 ? 20.426 -2.329 -20.825 1.00 78.62 103 ILE A N 1
ATOM 862 C CA . ILE A 1 103 ? 19.911 -0.961 -20.915 1.00 78.62 103 ILE A CA 1
ATOM 863 C C . ILE A 1 103 ? 21.034 -0.030 -20.461 1.00 78.62 103 ILE A C 1
ATOM 865 O O . ILE A 1 103 ? 21.502 -0.121 -19.326 1.00 78.62 103 ILE A O 1
ATOM 869 N N . SER A 1 104 ? 21.500 0.845 -21.356 1.00 68.62 104 SER A N 1
ATOM 870 C CA . SER A 1 104 ? 22.607 1.749 -21.059 1.00 68.62 104 SER A CA 1
ATOM 871 C C . SER A 1 104 ? 22.219 2.706 -19.931 1.00 68.62 104 SER A C 1
ATOM 873 O O . SER A 1 104 ? 21.462 3.651 -20.137 1.00 68.62 104 SER A O 1
ATOM 875 N N . ILE A 1 105 ? 22.810 2.522 -18.750 1.00 65.69 105 ILE A N 1
ATOM 876 C CA . ILE A 1 105 ? 22.628 3.398 -17.574 1.00 65.69 105 ILE A CA 1
ATOM 877 C C . ILE A 1 105 ? 23.245 4.800 -17.816 1.00 65.69 105 ILE A C 1
ATOM 879 O O . ILE A 1 105 ? 23.182 5.684 -16.962 1.00 65.69 105 ILE A O 1
ATOM 883 N N . SER A 1 106 ? 23.842 5.033 -18.990 1.00 53.06 106 SER A N 1
ATOM 884 C CA . SER A 1 106 ? 24.862 6.042 -19.295 1.00 53.06 106 SER A CA 1
ATOM 885 C C . SER A 1 106 ? 24.423 7.513 -19.271 1.00 53.06 106 SER A C 1
ATOM 887 O O . SER A 1 106 ? 25.172 8.358 -19.748 1.00 53.06 106 SER A O 1
ATOM 889 N N . ALA A 1 107 ? 23.284 7.870 -18.674 1.00 51.28 107 ALA A N 1
ATOM 890 C CA . ALA A 1 107 ? 22.994 9.277 -18.371 1.00 51.28 107 ALA A CA 1
ATOM 891 C C . ALA A 1 107 ? 22.056 9.524 -17.179 1.00 51.28 107 ALA A C 1
ATOM 893 O O . ALA A 1 107 ? 22.069 10.625 -16.638 1.00 51.28 107 ALA A O 1
ATOM 894 N N . ASN A 1 108 ? 21.253 8.550 -16.728 1.00 56.94 108 ASN A N 1
ATOM 895 C CA . ASN A 1 108 ? 20.259 8.811 -15.684 1.00 56.94 108 ASN A CA 1
ATOM 896 C C . ASN A 1 108 ? 20.062 7.617 -14.742 1.00 56.94 108 ASN A C 1
ATOM 898 O O . ASN A 1 108 ? 19.297 6.698 -15.024 1.00 56.94 108 ASN A O 1
ATOM 902 N N . LYS A 1 109 ? 20.647 7.702 -13.535 1.00 67.12 109 LYS A N 1
ATOM 903 C CA . LYS A 1 109 ? 20.368 6.799 -12.391 1.00 67.12 109 LYS A CA 1
ATOM 904 C C . LYS A 1 109 ? 18.868 6.690 -12.054 1.00 67.12 109 LYS A C 1
ATOM 906 O O . LYS A 1 109 ? 18.451 5.780 -11.348 1.00 67.12 109 LYS A O 1
ATOM 911 N N . ILE A 1 110 ? 18.060 7.613 -12.574 1.00 71.75 110 ILE A N 1
ATOM 912 C CA . ILE A 1 110 ? 16.602 7.668 -12.455 1.00 71.75 110 ILE A CA 1
ATOM 913 C C . ILE A 1 110 ? 15.923 6.453 -13.115 1.00 71.75 110 ILE A C 1
ATOM 915 O O . ILE A 1 110 ? 14.845 6.054 -12.675 1.00 71.75 110 ILE A O 1
ATOM 919 N N . GLU A 1 111 ? 16.537 5.812 -14.118 1.00 73.31 111 GLU A N 1
ATOM 920 C CA . GLU A 1 111 ? 15.939 4.631 -14.765 1.00 73.31 111 GLU A CA 1
ATOM 921 C C . GLU A 1 111 ? 15.767 3.441 -13.812 1.00 73.31 111 GLU A C 1
ATOM 923 O O . GLU A 1 111 ? 14.772 2.720 -13.925 1.00 73.31 111 GLU A O 1
ATOM 928 N N . ILE A 1 112 ? 16.642 3.320 -12.804 1.00 78.69 112 ILE A N 1
ATOM 929 C CA . ILE A 1 112 ? 16.546 2.312 -11.735 1.00 78.69 112 ILE A CA 1
ATOM 930 C C . ILE A 1 112 ? 15.225 2.445 -10.967 1.00 78.69 112 ILE A C 1
ATOM 932 O O . ILE A 1 112 ? 14.731 1.465 -10.429 1.00 78.69 112 ILE A O 1
ATOM 936 N N . PHE A 1 113 ? 14.603 3.625 -10.934 1.00 81.50 113 PHE A N 1
ATOM 937 C CA . PHE A 1 113 ? 13.325 3.843 -10.248 1.00 81.50 113 PHE A CA 1
ATOM 938 C C . PHE A 1 113 ? 12.112 3.811 -11.181 1.00 81.50 113 PHE A C 1
ATOM 940 O O . PHE A 1 113 ? 10.985 3.988 -10.720 1.00 81.50 113 PHE A O 1
ATOM 947 N N . ASN A 1 114 ? 12.313 3.599 -12.484 1.00 83.56 114 ASN A N 1
ATOM 948 C CA . ASN A 1 114 ? 11.253 3.720 -13.482 1.00 83.56 114 ASN A CA 1
ATOM 949 C C . ASN A 1 114 ? 10.898 2.411 -14.191 1.00 83.56 114 ASN A C 1
ATOM 951 O O . ASN A 1 114 ? 9.796 2.343 -14.746 1.00 83.56 114 ASN A O 1
ATOM 955 N N . LYS A 1 115 ? 11.792 1.409 -14.209 1.00 82.06 115 LYS A N 1
ATOM 956 C CA . LYS A 1 115 ? 11.585 0.134 -14.915 1.00 82.06 115 LYS A CA 1
ATOM 957 C C . LYS A 1 115 ? 12.248 -1.048 -14.186 1.00 82.06 115 LYS A C 1
ATOM 959 O O . LYS A 1 115 ? 13.354 -0.881 -13.682 1.00 82.06 115 LYS A O 1
ATOM 964 N N . PRO A 1 116 ? 11.631 -2.245 -14.193 1.00 86.94 116 PRO A N 1
ATOM 965 C CA . PRO A 1 116 ? 10.275 -2.547 -14.638 1.00 86.94 116 PRO A CA 1
ATOM 966 C C . PRO A 1 116 ? 9.214 -2.094 -13.630 1.00 86.94 116 PRO A C 1
ATOM 968 O O . PRO A 1 116 ? 8.039 -2.116 -13.961 1.00 86.94 116 PRO A O 1
ATOM 971 N N . ILE A 1 117 ? 9.587 -1.683 -12.416 1.00 91.50 117 ILE A N 1
ATOM 972 C CA . ILE A 1 117 ? 8.650 -1.165 -11.415 1.00 91.50 117 ILE A CA 1
ATOM 973 C C . ILE A 1 117 ? 8.840 0.345 -11.317 1.00 91.50 117 ILE A C 1
ATOM 975 O O . ILE A 1 117 ? 9.917 0.814 -10.948 1.00 91.50 117 ILE A O 1
ATOM 979 N N . ASN A 1 118 ? 7.797 1.114 -11.634 1.00 93.81 118 ASN A N 1
ATOM 980 C CA . ASN A 1 118 ? 7.851 2.566 -11.533 1.00 93.81 118 ASN A CA 1
ATOM 981 C C . ASN A 1 118 ? 7.507 3.044 -10.111 1.00 93.81 118 ASN A C 1
ATOM 983 O O . ASN A 1 118 ? 6.370 2.902 -9.647 1.00 93.81 118 ASN A O 1
ATOM 987 N N . LEU A 1 119 ? 8.480 3.664 -9.440 1.00 91.94 119 LEU A N 1
ATOM 988 C CA . LEU A 1 119 ? 8.371 4.116 -8.054 1.00 91.94 119 LEU A CA 1
ATOM 989 C C . LEU A 1 119 ? 7.252 5.148 -7.850 1.00 91.94 119 LEU A C 1
ATOM 991 O O . LEU A 1 119 ? 6.530 5.079 -6.859 1.00 91.94 119 LEU A O 1
ATOM 995 N N . PHE A 1 120 ? 7.057 6.078 -8.788 1.00 93.25 120 PHE A N 1
ATOM 996 C CA . PHE A 1 120 ? 6.016 7.104 -8.663 1.00 93.25 120 PHE A CA 1
ATOM 997 C C . PHE A 1 120 ? 4.619 6.491 -8.677 1.00 93.25 120 PHE A C 1
ATOM 999 O O . PHE A 1 120 ? 3.791 6.802 -7.819 1.00 93.25 120 PHE A O 1
ATOM 1006 N N . THR A 1 121 ? 4.364 5.570 -9.607 1.00 95.62 121 THR A N 1
ATOM 1007 C CA . THR A 1 121 ? 3.078 4.859 -9.645 1.00 95.62 121 THR A CA 1
ATOM 1008 C C . THR A 1 121 ? 2.886 3.937 -8.450 1.00 95.62 121 THR A C 1
ATOM 1010 O O . THR A 1 121 ? 1.765 3.809 -7.966 1.00 95.62 121 THR A O 1
ATOM 1013 N N . MET A 1 122 ? 3.963 3.369 -7.902 1.00 95.56 122 MET A N 1
ATOM 1014 C CA . MET A 1 122 ? 3.908 2.626 -6.646 1.00 95.56 122 MET A CA 1
ATOM 1015 C C . MET A 1 122 ? 3.499 3.517 -5.475 1.00 95.56 122 MET A C 1
ATOM 1017 O O . MET A 1 122 ? 2.562 3.169 -4.757 1.00 95.56 122 MET A O 1
ATOM 1021 N N . CYS A 1 123 ? 4.120 4.688 -5.315 1.00 95.00 123 CYS A N 1
ATOM 1022 C CA . CYS A 1 123 ? 3.709 5.685 -4.322 1.00 95.00 123 CYS A CA 1
ATOM 1023 C C . CYS A 1 123 ? 2.244 6.102 -4.511 1.00 95.00 123 CYS A C 1
ATOM 1025 O O . CYS A 1 123 ? 1.501 6.220 -3.539 1.00 95.00 123 CYS A O 1
ATOM 1027 N N . PHE A 1 124 ? 1.790 6.255 -5.756 1.00 96.44 124 PHE A N 1
ATOM 1028 C CA . PHE A 1 124 ? 0.381 6.514 -6.042 1.00 96.44 124 PHE A CA 1
ATOM 1029 C C . PHE A 1 124 ? -0.528 5.339 -5.632 1.00 96.44 124 PHE A C 1
ATOM 1031 O O . PHE A 1 124 ? -1.590 5.550 -5.048 1.00 96.44 124 PHE A O 1
ATOM 1038 N N . GLY A 1 125 ? -0.084 4.096 -5.835 1.00 96.88 125 GLY A N 1
ATOM 1039 C CA . GLY A 1 125 ? -0.733 2.894 -5.305 1.00 96.88 125 GLY A CA 1
ATOM 1040 C C . GLY A 1 125 ? -0.840 2.902 -3.776 1.00 96.88 125 GLY A C 1
ATOM 1041 O O . GLY A 1 125 ? -1.903 2.596 -3.237 1.00 96.88 125 GLY A O 1
ATOM 1042 N N . PHE A 1 126 ? 0.201 3.343 -3.062 1.00 94.75 126 PHE A N 1
ATOM 1043 C CA . PHE A 1 126 ? 0.150 3.521 -1.603 1.00 94.75 126 PHE A CA 1
ATOM 1044 C C . PHE A 1 126 ? -0.921 4.527 -1.162 1.00 94.75 126 PHE A C 1
ATOM 1046 O O . PHE A 1 126 ? -1.587 4.323 -0.144 1.00 94.75 126 PHE A O 1
ATOM 1053 N N . LEU A 1 127 ? -1.138 5.593 -1.936 1.00 96.12 127 LEU A N 1
ATOM 1054 C CA . LEU A 1 127 ? -2.175 6.589 -1.648 1.00 96.12 127 LEU A CA 1
ATOM 1055 C C . LEU A 1 127 ? -3.602 6.044 -1.825 1.00 96.12 127 LEU A C 1
ATOM 1057 O O . LEU A 1 127 ? -4.555 6.676 -1.363 1.00 96.12 127 LEU A O 1
ATOM 1061 N N . ASN A 1 128 ? -3.781 4.855 -2.411 1.00 95.88 128 ASN A N 1
ATOM 1062 C CA . ASN A 1 128 ? -5.103 4.282 -2.659 1.00 95.88 128 ASN A CA 1
ATOM 1063 C C . ASN A 1 128 ? -5.925 4.085 -1.372 1.00 95.88 128 ASN A C 1
ATOM 1065 O O . ASN A 1 128 ? -7.131 4.344 -1.347 1.00 95.88 128 ASN A O 1
ATOM 1069 N N . SER A 1 129 ? -5.282 3.697 -0.264 1.00 94.31 129 SER A N 1
ATOM 1070 C CA . SER A 1 129 ? -5.970 3.588 1.032 1.00 94.31 129 SER A CA 1
ATOM 1071 C C . SER A 1 129 ? -6.433 4.945 1.561 1.00 94.31 129 SER A C 1
ATOM 1073 O O . SER A 1 129 ? -7.523 5.038 2.123 1.00 94.31 129 SER A O 1
ATOM 1075 N N . PHE A 1 130 ? -5.649 6.005 1.356 1.00 94.69 130 PHE A N 1
ATOM 1076 C CA . PHE A 1 130 ? -6.037 7.361 1.747 1.00 94.69 130 PHE A CA 1
ATOM 1077 C C . PHE A 1 130 ? -7.236 7.856 0.929 1.00 94.69 130 PHE A C 1
ATOM 1079 O O . PHE A 1 130 ? -8.226 8.311 1.507 1.00 94.69 130 PHE A O 1
ATOM 1086 N N . LEU A 1 131 ? -7.199 7.668 -0.395 1.00 95.94 131 LEU A N 1
ATOM 1087 C CA . LEU A 1 131 ? -8.327 7.974 -1.281 1.00 95.94 131 LEU A CA 1
ATOM 1088 C C . LEU A 1 131 ? -9.593 7.225 -0.849 1.00 95.94 131 LEU A C 1
ATOM 1090 O O . LEU A 1 131 ? -10.652 7.829 -0.702 1.00 95.94 131 LEU A O 1
ATOM 1094 N N . THR A 1 132 ? -9.465 5.934 -0.535 1.00 96.69 132 THR A N 1
ATOM 1095 C CA . THR A 1 132 ? -10.576 5.105 -0.043 1.00 96.69 132 THR A CA 1
ATOM 1096 C C . THR A 1 132 ? -11.209 5.678 1.229 1.00 96.69 132 THR A C 1
ATOM 1098 O O . THR A 1 132 ? -12.438 5.732 1.342 1.00 96.69 132 THR A O 1
ATOM 1101 N N . ILE A 1 133 ? -10.391 6.126 2.191 1.00 94.81 133 ILE A N 1
ATOM 1102 C CA . ILE A 1 133 ? -10.875 6.733 3.442 1.00 94.81 133 ILE A CA 1
ATOM 1103 C C . ILE A 1 133 ? -11.651 8.020 3.149 1.00 94.81 133 ILE A C 1
ATOM 1105 O O . ILE A 1 133 ? -12.752 8.193 3.681 1.00 94.81 133 ILE A O 1
ATOM 1109 N N . ILE A 1 134 ? -11.117 8.892 2.288 1.00 96.44 134 ILE A N 1
ATOM 1110 C CA . ILE A 1 134 ? -11.784 10.141 1.891 1.00 96.44 134 ILE A CA 1
ATOM 1111 C C . ILE A 1 134 ? -13.129 9.843 1.229 1.00 96.44 134 ILE A C 1
ATOM 1113 O O . ILE A 1 134 ? -14.155 10.385 1.647 1.00 96.44 134 ILE A O 1
ATOM 1117 N N . THR A 1 135 ? -13.156 8.945 0.243 1.00 96.12 135 THR A N 1
ATOM 1118 C CA . THR A 1 135 ? -14.385 8.578 -0.471 1.00 96.12 135 THR A CA 1
ATOM 1119 C C . THR A 1 135 ? -15.444 8.044 0.491 1.00 96.12 135 THR A C 1
ATOM 1121 O O . THR A 1 135 ? -16.604 8.460 0.441 1.00 96.12 135 THR A O 1
ATOM 1124 N N . LEU A 1 136 ? -15.059 7.175 1.429 1.00 95.50 136 LEU A N 1
ATOM 1125 C CA . LEU A 1 136 ? -15.982 6.678 2.448 1.00 95.50 136 LEU A CA 1
ATOM 1126 C C . LEU A 1 136 ? -16.510 7.783 3.368 1.00 95.50 136 LEU A C 1
ATOM 1128 O O . LEU A 1 136 ? -17.701 7.772 3.690 1.00 95.50 136 LEU A O 1
ATOM 1132 N N . ALA A 1 137 ? -15.658 8.717 3.793 1.00 93.75 137 ALA A N 1
ATOM 1133 C CA . ALA A 1 137 ? -16.065 9.835 4.642 1.00 93.75 137 ALA A CA 1
ATOM 1134 C C . ALA A 1 137 ? -17.097 10.730 3.934 1.00 93.75 137 ALA A C 1
ATOM 1136 O O . ALA A 1 137 ? -18.121 11.083 4.527 1.00 93.75 137 ALA A O 1
ATOM 1137 N N . ILE A 1 138 ? -16.882 11.019 2.646 1.00 95.25 138 ILE A N 1
ATOM 1138 C CA . ILE A 1 138 ? -17.815 11.791 1.810 1.00 95.25 138 ILE A CA 1
ATOM 1139 C C . ILE A 1 138 ? -19.163 11.063 1.684 1.00 95.25 138 ILE A C 1
ATOM 1141 O O . ILE A 1 138 ? -20.210 11.658 1.955 1.00 95.25 138 ILE A O 1
ATOM 1145 N N . ILE A 1 139 ? -19.156 9.761 1.364 1.00 93.38 139 ILE A N 1
ATOM 1146 C CA . ILE A 1 139 ? -20.383 8.949 1.238 1.00 93.38 139 ILE A CA 1
ATOM 1147 C C . ILE A 1 139 ? -21.181 8.937 2.551 1.00 93.38 139 ILE A C 1
ATOM 1149 O O . ILE A 1 139 ? -22.411 9.026 2.542 1.00 93.38 139 ILE A O 1
ATOM 1153 N N . GLN A 1 140 ? -20.505 8.816 3.696 1.00 91.31 140 GLN A N 1
ATOM 1154 C CA . GLN A 1 140 ? -21.170 8.815 5.003 1.00 91.31 140 GLN A CA 1
ATOM 1155 C C . GLN A 1 140 ? -21.787 10.177 5.338 1.00 91.31 140 GLN A C 1
ATOM 1157 O O . GLN A 1 140 ? -22.923 10.223 5.818 1.00 91.31 140 GLN A O 1
ATOM 1162 N N . LYS A 1 141 ? -21.075 11.2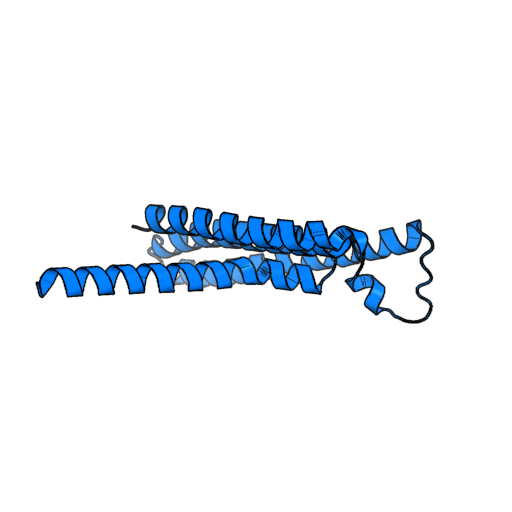74 5.049 1.00 92.00 141 LYS A N 1
ATOM 1163 C CA . LYS A 1 141 ? -21.578 12.638 5.258 1.00 92.00 141 LYS A CA 1
ATOM 1164 C C . LYS A 1 141 ? -22.824 12.909 4.410 1.00 92.00 141 LYS A C 1
ATOM 1166 O O . LYS A 1 141 ? -23.817 13.391 4.950 1.00 92.00 141 LYS A O 1
ATOM 1171 N N . SER A 1 142 ? -22.805 12.520 3.133 1.00 91.06 142 SER A N 1
ATOM 1172 C CA . SER A 1 142 ? -23.951 12.661 2.221 1.00 91.06 142 SER A CA 1
ATOM 1173 C C . SER A 1 142 ? -25.188 11.898 2.718 1.00 91.06 142 SER A C 1
ATOM 1175 O O . SER A 1 142 ? -26.273 12.467 2.802 1.00 91.06 142 SER A O 1
ATOM 1177 N N . LYS A 1 143 ? -25.036 10.646 3.175 1.00 89.12 143 LYS A N 1
ATOM 1178 C CA . LYS A 1 143 ? -26.168 9.876 3.730 1.00 89.12 143 LYS A CA 1
ATOM 1179 C C . LYS A 1 143 ? -26.774 10.512 4.980 1.00 89.12 143 LYS A C 1
ATOM 1181 O O . LYS A 1 143 ? -27.990 10.483 5.151 1.00 89.12 143 LYS A O 1
ATOM 1186 N N . LYS A 1 144 ? -25.937 11.066 5.864 1.00 88.81 144 LYS A N 1
ATOM 1187 C CA . LYS A 1 144 ? -26.416 11.758 7.067 1.00 88.81 144 LYS A CA 1
ATOM 1188 C C . LYS A 1 144 ? -27.228 12.999 6.697 1.00 88.81 144 LYS A C 1
ATOM 1190 O O . LYS A 1 144 ? -28.272 13.215 7.299 1.00 88.81 144 LYS A O 1
ATOM 1195 N N . TRP A 1 145 ? -26.763 13.774 5.717 1.00 83.62 145 TRP A N 1
ATOM 1196 C CA . TRP A 1 145 ? -27.458 14.962 5.220 1.00 83.62 145 TRP A CA 1
ATOM 1197 C C . TRP A 1 145 ? -28.851 14.628 4.675 1.00 83.62 145 TRP A C 1
ATOM 1199 O O . TRP A 1 145 ? -29.840 15.138 5.196 1.00 83.62 145 TRP A O 1
ATOM 1209 N N . ASN A 1 146 ? -28.940 13.663 3.755 1.00 89.31 146 ASN A N 1
ATOM 1210 C CA . ASN A 1 146 ? -30.213 13.255 3.149 1.00 89.31 146 ASN A CA 1
ATOM 1211 C C . ASN A 1 146 ? -31.220 12.732 4.192 1.00 89.31 146 ASN A C 1
ATOM 1213 O O . ASN A 1 146 ? -32.423 12.932 4.062 1.00 89.31 146 ASN A O 1
ATOM 1217 N N . ASN A 1 147 ? -30.746 12.075 5.256 1.00 88.88 147 ASN A N 1
ATOM 1218 C CA . ASN A 1 147 ? -31.612 11.620 6.347 1.00 88.88 147 ASN A CA 1
ATOM 1219 C C . ASN A 1 147 ? -32.133 12.766 7.230 1.00 88.88 147 ASN A C 1
ATOM 1221 O O . ASN A 1 147 ? -33.163 12.596 7.874 1.00 88.88 147 ASN A O 1
ATOM 1225 N N . MET A 1 148 ? -31.417 13.892 7.316 1.00 87.62 148 MET A N 1
ATOM 1226 C CA . MET A 1 148 ? -31.870 15.078 8.055 1.00 87.62 148 MET A CA 1
ATOM 1227 C C . MET A 1 148 ? -32.858 15.916 7.241 1.00 87.62 148 MET A C 1
ATOM 1229 O O . MET A 1 148 ? -33.716 16.558 7.834 1.00 87.62 148 MET A O 1
ATOM 1233 N N . GLU A 1 149 ? -32.751 15.927 5.912 1.00 83.44 149 GLU A N 1
ATOM 1234 C CA . GLU A 1 149 ? -33.759 16.541 5.031 1.00 83.44 149 GLU A CA 1
ATOM 1235 C C . GLU A 1 149 ? -35.085 15.783 5.104 1.00 83.44 149 GLU A C 1
ATOM 1237 O O . GLU A 1 149 ? -36.083 16.374 5.482 1.00 83.44 149 GLU A O 1
ATOM 1242 N N . ARG A 1 150 ? -35.076 14.450 4.959 1.00 81.44 150 ARG A N 1
ATOM 1243 C CA . ARG A 1 150 ? -36.295 13.617 5.069 1.00 81.44 150 ARG A CA 1
ATOM 1244 C C . ARG A 1 150 ? -37.016 13.648 6.423 1.00 81.44 150 ARG A C 1
ATOM 1246 O O . ARG A 1 150 ? -38.060 13.032 6.556 1.00 81.44 150 ARG A O 1
ATOM 1253 N N . ARG A 1 151 ? -36.405 14.220 7.464 1.00 85.88 151 ARG A N 1
ATOM 1254 C CA . ARG A 1 151 ? -37.036 14.403 8.785 1.00 85.88 151 ARG A CA 1
ATOM 1255 C C . ARG A 1 151 ? -37.644 15.796 8.956 1.00 85.88 151 ARG A C 1
ATOM 1257 O O . ARG A 1 151 ? -38.254 16.043 9.991 1.00 85.88 151 ARG A O 1
ATOM 1264 N N . ARG A 1 152 ? -37.363 16.712 8.027 1.00 79.25 152 ARG A N 1
ATOM 1265 C CA . ARG A 1 152 ? -37.911 18.071 7.997 1.00 79.25 152 ARG A CA 1
ATOM 1266 C C . ARG A 1 152 ? -39.175 18.165 7.140 1.00 79.25 152 ARG A C 1
ATOM 1268 O O . ARG A 1 152 ? -39.945 19.088 7.373 1.00 79.25 152 ARG A O 1
ATOM 1275 N N . ASP A 1 153 ? -39.356 17.219 6.221 1.00 71.69 153 ASP A N 1
ATOM 1276 C CA . ASP A 1 153 ? -40.559 17.012 5.405 1.00 71.69 153 ASP A CA 1
ATOM 1277 C C . ASP A 1 153 ? -41.527 16.035 6.094 1.00 71.69 153 ASP A C 1
ATOM 1279 O O . ASP A 1 153 ? -42.755 16.236 5.972 1.00 71.69 153 ASP A O 1
#

Radius of gyration: 20.17 Å; chains: 1; bounding box: 65×26×54 Å

pLDDT: mean 89.93, std 8.17, range [51.28, 98.31]